Protein AF-A0A0B8QER1-F1 (afdb_monomer_lite)

Structure (mmCIF, N/CA/C/O backbone):
data_AF-A0A0B8QER1-F1
#
_entry.id   AF-A0A0B8QER1-F1
#
loop_
_atom_site.group_PDB
_atom_site.id
_atom_site.type_symbol
_atom_site.label_atom_id
_atom_site.label_alt_id
_atom_site.label_comp_id
_atom_site.label_asym_id
_atom_site.label_entity_id
_atom_site.label_seq_id
_atom_site.pdbx_PDB_ins_code
_atom_site.Cartn_x
_atom_site.Cartn_y
_atom_site.Cartn_z
_atom_site.occupancy
_atom_site.B_iso_or_equiv
_atom_site.auth_seq_id
_atom_site.auth_comp_id
_atom_site.auth_asym_id
_atom_site.auth_atom_id
_atom_site.pdbx_PDB_model_num
ATOM 1 N N . MET A 1 1 ? -18.175 -1.933 12.486 1.00 74.50 1 MET A N 1
ATOM 2 C CA . MET A 1 1 ? -16.696 -2.045 12.452 1.00 74.50 1 MET A CA 1
ATOM 3 C C . MET A 1 1 ? -16.090 -1.016 13.397 1.00 74.50 1 MET A C 1
ATOM 5 O O . MET A 1 1 ? -16.660 0.061 13.518 1.00 74.50 1 MET A O 1
ATOM 9 N N . LYS A 1 2 ? -14.979 -1.329 14.078 1.00 94.12 2 LYS A N 1
ATOM 10 C CA . LYS A 1 2 ? -14.247 -0.351 14.908 1.00 94.12 2 LYS A CA 1
ATOM 11 C C . LYS A 1 2 ? -13.448 0.619 14.019 1.00 94.12 2 LYS A C 1
ATOM 13 O O . LYS A 1 2 ? -13.207 0.309 12.853 1.00 94.12 2 LYS A O 1
ATOM 18 N N . LYS A 1 3 ? -13.012 1.763 14.566 1.00 96.44 3 LYS A N 1
ATOM 19 C CA . LYS A 1 3 ? -12.208 2.768 13.832 1.00 96.44 3 LYS A CA 1
ATOM 20 C C . LYS A 1 3 ? -10.937 2.157 13.227 1.00 96.44 3 LYS A C 1
ATOM 22 O O . LYS A 1 3 ? -10.603 2.453 12.089 1.00 96.44 3 LYS A O 1
ATOM 27 N N . GLN A 1 4 ? -10.292 1.256 13.966 1.00 96.75 4 GLN A N 1
ATOM 28 C CA . GLN A 1 4 ? -9.108 0.509 13.538 1.00 96.75 4 GLN A CA 1
ATOM 29 C C . GLN A 1 4 ? -9.372 -0.317 12.272 1.00 96.75 4 GLN A C 1
ATOM 31 O O . GLN A 1 4 ? -8.617 -0.250 11.312 1.00 96.75 4 GLN A O 1
ATOM 36 N N . ASN A 1 5 ? -10.478 -1.060 12.250 1.00 97.31 5 ASN A N 1
ATOM 37 C CA . ASN A 1 5 ? -10.839 -1.910 11.118 1.00 97.31 5 ASN A CA 1
ATOM 38 C C . ASN A 1 5 ? -11.163 -1.071 9.876 1.00 97.31 5 ASN A C 1
ATOM 40 O O . ASN A 1 5 ? -10.784 -1.439 8.770 1.00 97.31 5 ASN A O 1
ATOM 44 N N . LEU A 1 6 ? -11.842 0.068 10.061 1.00 97.88 6 LEU A N 1
ATOM 45 C CA . LEU A 1 6 ? -12.114 0.999 8.967 1.00 97.88 6 LEU A CA 1
ATOM 46 C C . LEU A 1 6 ? -10.816 1.597 8.409 1.00 97.88 6 LEU A C 1
ATOM 48 O O . LEU A 1 6 ? -10.667 1.675 7.195 1.00 97.88 6 LEU A O 1
ATOM 52 N N . PHE A 1 7 ? -9.874 1.971 9.277 1.00 97.75 7 PHE A N 1
ATOM 53 C CA . PHE A 1 7 ? -8.552 2.437 8.862 1.00 97.75 7 PHE A CA 1
ATOM 54 C C . PHE A 1 7 ? -7.825 1.391 8.009 1.00 97.75 7 PHE A C 1
ATOM 56 O O . PHE A 1 7 ? -7.410 1.711 6.900 1.00 97.75 7 PHE A O 1
ATOM 63 N N . LEU A 1 8 ? -7.747 0.140 8.476 1.00 98.12 8 LEU A N 1
ATOM 64 C CA . LEU A 1 8 ? -7.103 -0.953 7.738 1.00 98.12 8 LEU A CA 1
ATOM 65 C C . LEU A 1 8 ? -7.768 -1.212 6.383 1.00 98.12 8 LEU A C 1
ATOM 67 O O . LEU A 1 8 ? -7.078 -1.407 5.387 1.00 98.12 8 LEU A O 1
ATOM 71 N N . LEU A 1 9 ? -9.102 -1.154 6.320 1.00 97.94 9 LEU A N 1
ATOM 72 C CA . LEU A 1 9 ? -9.832 -1.316 5.065 1.00 97.94 9 LEU A CA 1
ATOM 73 C C . LEU A 1 9 ? -9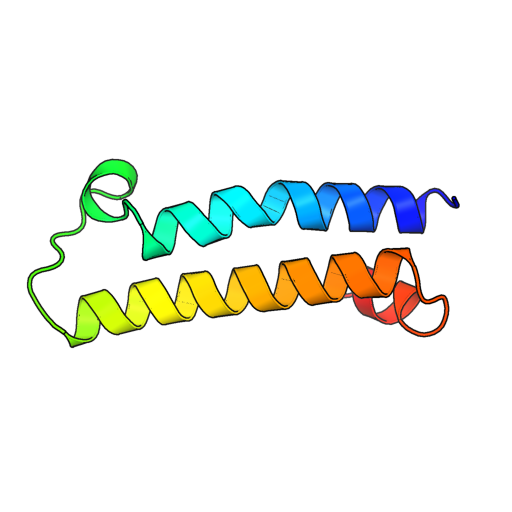.515 -0.188 4.072 1.00 97.94 9 LEU A C 1
ATOM 75 O O . LEU A 1 9 ? -9.261 -0.453 2.900 1.00 97.94 9 LEU A O 1
ATOM 79 N N . MET A 1 10 ? -9.490 1.065 4.534 1.00 97.94 10 MET A N 1
ATOM 80 C CA . MET A 1 10 ? -9.115 2.202 3.688 1.00 97.94 10 MET A CA 1
ATOM 81 C C . MET A 1 10 ? -7.653 2.119 3.241 1.00 97.94 10 MET A C 1
ATOM 83 O O . MET A 1 10 ? -7.365 2.404 2.083 1.00 97.94 10 MET A O 1
ATOM 87 N N . ALA A 1 11 ? -6.744 1.696 4.123 1.00 97.69 11 ALA A N 1
ATOM 88 C CA . ALA A 1 11 ? -5.336 1.495 3.791 1.00 97.69 11 ALA A CA 1
ATOM 89 C C . ALA A 1 11 ? -5.160 0.402 2.724 1.00 97.69 11 ALA A C 1
ATOM 91 O O . ALA A 1 11 ? -4.466 0.619 1.733 1.00 97.69 11 ALA A O 1
ATOM 92 N N . ALA A 1 12 ? -5.857 -0.732 2.868 1.00 97.81 12 ALA A N 1
ATOM 93 C CA . ALA A 1 12 ? -5.862 -1.816 1.887 1.00 97.81 12 ALA A CA 1
ATOM 94 C C . ALA A 1 12 ? -6.387 -1.362 0.512 1.00 97.81 12 ALA A C 1
ATOM 96 O O . ALA A 1 12 ? -5.797 -1.686 -0.518 1.00 97.81 12 ALA A O 1
ATOM 97 N N . ILE A 1 13 ? -7.467 -0.574 0.484 1.00 97.62 13 ILE A N 1
ATOM 98 C CA . ILE A 1 13 ? -8.009 -0.007 -0.759 1.00 97.62 13 ILE A CA 1
ATOM 99 C C . ILE A 1 13 ? -7.034 1.009 -1.365 1.00 97.62 13 ILE A C 1
ATOM 101 O O . ILE A 1 13 ? -6.825 1.005 -2.575 1.00 97.62 13 ILE A O 1
ATOM 105 N N . GLY A 1 14 ? -6.425 1.866 -0.542 1.00 97.38 14 GLY A N 1
ATOM 106 C CA . GLY A 1 14 ? -5.513 2.918 -0.989 1.00 97.38 14 GLY A CA 1
ATOM 107 C C . GLY A 1 14 ? -4.186 2.391 -1.536 1.00 97.38 14 GLY A C 1
ATOM 108 O O . GLY A 1 14 ? -3.667 2.940 -2.505 1.00 97.38 14 GLY A O 1
ATOM 109 N N . ILE A 1 15 ? -3.648 1.308 -0.969 1.00 97.44 15 ILE A N 1
ATOM 110 C CA . ILE A 1 15 ? -2.366 0.743 -1.413 1.00 97.44 15 ILE A CA 1
ATOM 111 C C . ILE A 1 15 ? -2.489 -0.061 -2.708 1.00 97.44 15 ILE A C 1
ATOM 113 O O . ILE A 1 15 ? -1.518 -0.178 -3.450 1.00 97.44 15 ILE A O 1
ATOM 117 N N . PHE A 1 16 ? -3.673 -0.584 -3.027 1.00 94.12 16 PHE A N 1
ATOM 118 C CA . PHE A 1 16 ? -3.888 -1.371 -4.239 1.00 94.12 16 PHE A CA 1
ATOM 119 C C . PHE A 1 16 ? -3.551 -0.619 -5.547 1.00 94.12 16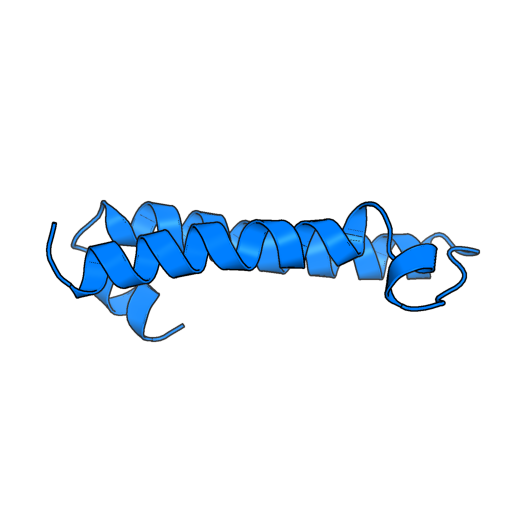 PHE A C 1
ATOM 121 O O . PHE A 1 16 ? -2.747 -1.138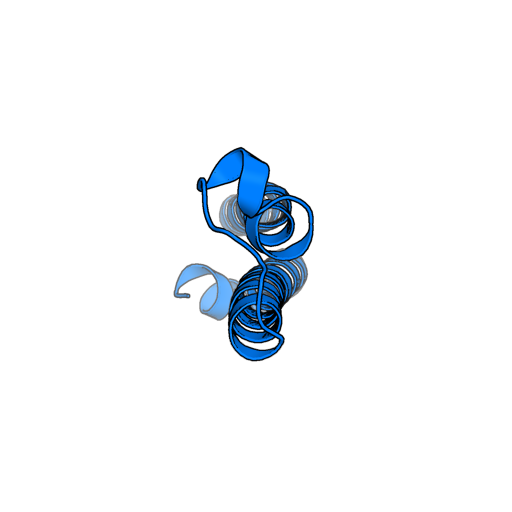 -6.324 1.00 94.12 16 PHE A O 1
ATOM 128 N N . PRO A 1 17 ? -4.059 0.605 -5.817 1.00 94.19 17 PRO A N 1
ATOM 129 C CA . PRO A 1 17 ? -3.665 1.359 -7.010 1.00 94.19 17 PRO A CA 1
ATOM 130 C C . PRO A 1 17 ? -2.174 1.725 -7.011 1.00 94.19 17 PRO A C 1
ATOM 132 O O . PRO A 1 17 ? -1.549 1.723 -8.072 1.00 94.19 17 PRO A O 1
ATOM 135 N N . VAL A 1 18 ? -1.578 1.965 -5.836 1.00 95.06 18 VAL A N 1
ATOM 136 C CA . VAL A 1 18 ? -0.128 2.182 -5.708 1.00 95.06 18 VAL A CA 1
ATOM 137 C C . VAL A 1 18 ? 0.632 0.927 -6.132 1.00 95.06 18 VAL A C 1
ATOM 139 O O . VAL A 1 18 ? 1.543 1.023 -6.946 1.00 95.06 18 VAL A O 1
ATOM 142 N N . ALA A 1 19 ? 0.226 -0.261 -5.683 1.00 96.50 19 ALA A N 1
ATOM 143 C CA . ALA A 1 19 ? 0.836 -1.519 -6.102 1.00 96.50 19 ALA A CA 1
ATOM 144 C C . ALA A 1 19 ? 0.786 -1.686 -7.629 1.00 96.50 19 ALA A C 1
ATOM 146 O O . ALA A 1 19 ? 1.808 -1.956 -8.262 1.00 96.50 19 ALA A O 1
ATOM 147 N N . MET A 1 20 ? -0.389 -1.470 -8.231 1.00 94.12 20 MET A N 1
ATOM 148 C CA . MET A 1 20 ? -0.598 -1.622 -9.675 1.00 94.12 20 MET A CA 1
ATOM 149 C C . MET A 1 20 ? 0.246 -0.647 -10.505 1.00 94.12 20 MET A C 1
ATOM 151 O O . MET A 1 20 ? 0.694 -1.018 -11.592 1.00 94.12 20 MET A O 1
ATOM 155 N N . SER A 1 21 ? 0.520 0.558 -9.986 1.00 94.62 21 SER A N 1
ATOM 156 C CA . SER A 1 21 ? 1.373 1.545 -10.663 1.00 94.62 21 SER A CA 1
ATOM 157 C C . SER A 1 21 ? 2.760 0.994 -11.015 1.00 94.62 21 SER A C 1
ATOM 159 O O . SER A 1 21 ? 3.276 1.282 -12.095 1.00 94.62 21 SER A O 1
ATOM 161 N N . TYR A 1 22 ? 3.321 0.130 -10.162 1.00 94.44 22 TYR A N 1
ATOM 162 C CA . TYR A 1 22 ? 4.629 -0.481 -10.384 1.00 94.44 22 TYR A CA 1
ATOM 163 C C . TYR A 1 22 ? 4.595 -1.586 -11.444 1.00 94.44 22 TYR A C 1
ATOM 165 O O . TYR A 1 22 ? 5.499 -1.668 -12.265 1.00 94.44 22 TYR A O 1
ATOM 173 N N . GLY A 1 23 ? 3.578 -2.448 -11.458 1.00 89.19 23 GLY A N 1
ATOM 174 C CA . GLY A 1 23 ? 3.585 -3.630 -12.329 1.00 89.19 23 GLY A CA 1
ATOM 175 C C . GLY A 1 23 ? 2.955 -3.443 -13.710 1.00 89.19 23 GLY A C 1
ATOM 176 O O . GLY A 1 23 ? 3.338 -4.156 -14.637 1.00 89.19 23 GLY A O 1
ATOM 177 N N . PHE A 1 24 ? 1.999 -2.517 -13.856 1.00 89.06 24 PHE A N 1
ATOM 178 C CA . PHE A 1 24 ? 1.217 -2.365 -15.091 1.00 89.06 24 PHE A CA 1
ATOM 179 C C . PHE A 1 24 ? 1.701 -1.229 -15.996 1.00 89.06 24 PHE A C 1
ATOM 181 O O . PHE A 1 24 ? 1.787 -1.426 -17.205 1.00 89.06 24 PHE A O 1
ATOM 188 N N . LEU A 1 25 ? 2.003 -0.049 -15.439 1.00 87.56 25 LEU A N 1
ATOM 189 C CA . LEU A 1 25 ? 2.354 1.153 -16.216 1.00 87.56 25 LEU A CA 1
ATOM 190 C C . LEU A 1 25 ? 3.589 1.916 -15.684 1.00 87.56 25 LEU A C 1
ATOM 192 O O . LEU A 1 25 ? 3.572 3.151 -15.651 1.00 87.56 25 LEU A O 1
ATOM 196 N N . PRO A 1 26 ? 4.689 1.242 -15.297 1.00 88.75 26 PRO A N 1
ATOM 197 C CA . PRO A 1 26 ? 5.819 1.928 -14.676 1.00 88.75 26 PRO A CA 1
ATOM 198 C C . PRO A 1 26 ? 6.524 2.919 -15.610 1.00 88.75 26 PRO A C 1
ATOM 200 O O . PRO A 1 26 ? 6.961 3.974 -15.157 1.00 88.75 26 PRO A O 1
ATOM 203 N N . SER A 1 27 ? 6.579 2.650 -16.917 1.00 89.50 27 SER A N 1
ATOM 204 C CA . 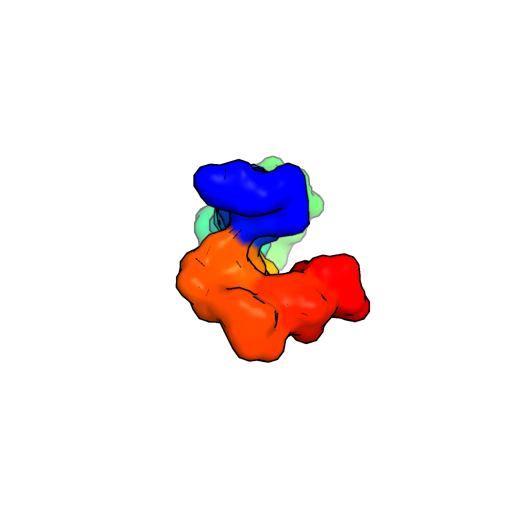SER A 1 27 ? 7.186 3.581 -17.879 1.00 89.50 27 SER A CA 1
ATOM 205 C C . SER A 1 27 ? 6.414 4.890 -18.009 1.00 89.50 27 SER A C 1
ATOM 207 O O . SER A 1 27 ? 7.023 5.947 -18.120 1.00 89.50 27 SER A O 1
ATOM 209 N N . PHE A 1 28 ? 5.081 4.840 -17.942 1.00 90.06 28 PHE A N 1
ATOM 210 C CA . PHE A 1 28 ? 4.245 6.038 -18.016 1.00 90.06 28 PHE A CA 1
ATOM 211 C C . PHE A 1 28 ? 4.294 6.854 -16.718 1.00 90.06 28 PHE A C 1
ATOM 213 O O . PHE A 1 28 ? 4.356 8.078 -16.762 1.00 90.06 28 PHE A O 1
ATOM 220 N N . LEU A 1 29 ? 4.276 6.181 -15.565 1.00 92.88 29 LEU A N 1
ATOM 221 C CA . LEU A 1 29 ? 4.158 6.836 -14.258 1.00 92.88 29 LEU A CA 1
ATOM 222 C C . LEU A 1 29 ? 5.499 7.293 -13.677 1.00 92.88 29 LEU A C 1
ATOM 224 O O . LEU A 1 29 ? 5.536 8.278 -12.944 1.00 92.88 29 LEU A O 1
ATOM 228 N N . PHE A 1 30 ? 6.589 6.595 -14.001 1.00 90.56 30 PHE A N 1
ATOM 229 C CA . PHE A 1 30 ? 7.914 6.852 -13.431 1.00 90.56 30 PHE A CA 1
ATOM 230 C C . PHE A 1 30 ? 8.973 7.221 -14.476 1.00 90.56 30 PHE A C 1
ATOM 232 O O . PHE A 1 30 ? 10.103 7.520 -14.100 1.00 90.56 30 PHE A O 1
ATOM 239 N N . GLY A 1 31 ? 8.645 7.187 -15.775 1.00 91.62 31 GLY A N 1
ATOM 240 C CA . GLY A 1 31 ? 9.603 7.482 -16.847 1.00 91.62 31 GLY A CA 1
ATOM 241 C C . GLY A 1 31 ? 10.735 6.455 -16.968 1.00 91.62 31 GLY A C 1
ATOM 242 O O . GLY A 1 31 ? 11.791 6.773 -17.505 1.00 91.62 31 GLY A O 1
ATOM 243 N N . VAL A 1 32 ? 10.543 5.239 -16.440 1.00 89.12 32 VAL A N 1
ATOM 244 C CA . VAL A 1 32 ? 11.558 4.175 -16.460 1.00 89.12 32 VAL A CA 1
ATOM 245 C C . VAL A 1 32 ? 11.382 3.289 -17.690 1.00 89.12 32 VAL A C 1
ATOM 247 O O . VAL A 1 32 ? 10.295 2.763 -17.946 1.00 89.12 32 VAL A O 1
ATOM 250 N N . GLU A 1 33 ? 12.461 3.077 -18.439 1.00 89.06 33 GLU A N 1
ATOM 251 C CA . GLU A 1 33 ? 12.461 2.163 -19.580 1.00 89.06 33 GLU A CA 1
ATOM 252 C C . GLU A 1 33 ? 12.522 0.696 -19.121 1.00 89.06 33 GLU A C 1
ATOM 254 O O . GLU A 1 33 ? 13.437 0.271 -18.414 1.00 89.06 33 GLU A O 1
ATOM 259 N N . MET A 1 34 ? 11.543 -0.107 -19.543 1.00 86.88 34 MET A N 1
ATOM 260 C CA . MET A 1 34 ? 11.412 -1.523 -19.171 1.00 86.88 34 MET A CA 1
ATOM 261 C C . MET A 1 34 ? 12.157 -2.421 -20.170 1.00 86.88 34 MET A C 1
ATOM 263 O O . MET A 1 34 ? 11.577 -3.323 -20.770 1.00 86.88 34 MET A O 1
ATOM 267 N N . ASN A 1 35 ? 13.446 -2.145 -20.374 1.00 90.06 35 ASN A N 1
ATOM 268 C CA . ASN A 1 35 ? 14.236 -2.745 -21.458 1.00 90.06 35 ASN A CA 1
ATOM 269 C C . ASN A 1 35 ? 14.891 -4.082 -21.091 1.00 90.06 35 ASN A C 1
ATOM 271 O O . ASN A 1 35 ? 15.472 -4.736 -21.955 1.00 90.06 35 ASN A O 1
ATOM 275 N N . SER A 1 36 ? 14.840 -4.481 -19.820 1.00 94.56 36 SER A N 1
ATOM 276 C CA . SER A 1 36 ? 15.490 -5.697 -19.337 1.00 94.56 36 SER A CA 1
ATOM 277 C C . SER A 1 36 ? 14.569 -6.504 -18.428 1.00 94.56 36 SER A C 1
ATOM 279 O O . SER A 1 36 ? 13.686 -5.966 -17.750 1.00 94.56 36 SER A O 1
ATOM 281 N N . VAL A 1 37 ? 14.784 -7.819 -18.409 1.00 95.56 37 VAL A N 1
ATOM 282 C CA . VAL A 1 37 ? 14.010 -8.748 -17.574 1.00 95.56 37 VAL A CA 1
ATOM 283 C C . VAL A 1 37 ? 14.217 -8.436 -16.092 1.00 95.56 37 VAL A C 1
ATOM 285 O O . VAL A 1 37 ? 13.283 -8.533 -15.301 1.00 95.56 37 VAL A O 1
ATOM 288 N N . GLU A 1 38 ? 15.418 -8.002 -15.715 1.00 95.88 38 GLU A N 1
ATOM 289 C CA . GLU A 1 38 ? 15.771 -7.609 -14.354 1.00 95.88 38 GLU A CA 1
ATOM 290 C C . GLU A 1 38 ? 14.930 -6.416 -13.887 1.00 95.88 38 GLU A C 1
ATOM 292 O O . GLU A 1 38 ? 14.320 -6.485 -12.819 1.00 95.88 38 GLU A O 1
ATOM 297 N N . VAL A 1 39 ? 14.826 -5.357 -14.701 1.00 94.31 39 VAL A N 1
ATOM 298 C CA . VAL A 1 39 ? 14.024 -4.165 -14.371 1.00 94.31 39 VAL A CA 1
ATOM 299 C C . VAL A 1 39 ? 12.544 -4.532 -14.253 1.00 94.31 39 VAL A C 1
ATOM 301 O O . VAL A 1 39 ? 11.898 -4.182 -13.264 1.00 94.31 39 VAL A O 1
ATOM 304 N N . VAL A 1 40 ? 12.014 -5.317 -15.197 1.00 94.75 40 VAL A N 1
ATOM 305 C CA . VAL A 1 40 ? 10.625 -5.804 -15.145 1.00 94.75 40 VAL A CA 1
ATOM 306 C C . VAL A 1 40 ? 10.363 -6.602 -13.863 1.00 94.75 40 VAL A C 1
ATOM 308 O O . VAL A 1 40 ? 9.339 -6.404 -13.204 1.00 94.75 40 VAL A O 1
ATOM 311 N N . ASN A 1 41 ? 11.286 -7.486 -13.483 1.00 95.44 41 ASN A N 1
ATOM 312 C CA . ASN A 1 41 ? 11.155 -8.312 -12.287 1.00 95.44 41 ASN A CA 1
ATOM 313 C C . ASN A 1 41 ? 11.205 -7.484 -10.998 1.00 95.44 41 ASN A C 1
ATOM 315 O O . ASN A 1 41 ? 10.421 -7.758 -10.092 1.00 95.44 41 ASN A O 1
ATOM 319 N N . ILE A 1 42 ? 12.051 -6.451 -10.921 1.00 95.75 42 ILE A N 1
ATOM 320 C CA . ILE A 1 42 ? 12.101 -5.533 -9.771 1.00 95.75 42 ILE A CA 1
ATOM 321 C C . ILE A 1 42 ? 10.751 -4.834 -9.583 1.00 95.75 42 ILE A C 1
ATOM 323 O O . ILE A 1 42 ? 10.177 -4.872 -8.496 1.00 95.75 42 ILE A O 1
ATOM 327 N N . PHE A 1 43 ? 10.193 -4.253 -10.644 1.00 96.50 43 PHE A N 1
ATOM 328 C CA . PHE A 1 43 ? 8.906 -3.556 -10.577 1.00 96.50 43 PHE A CA 1
ATOM 329 C C . PHE A 1 43 ? 7.744 -4.490 -10.215 1.00 96.50 43 PHE A C 1
ATOM 331 O O . PHE A 1 43 ? 6.884 -4.142 -9.402 1.00 96.50 43 PHE A O 1
ATOM 338 N N . ARG A 1 44 ? 7.742 -5.718 -10.745 1.00 95.50 44 ARG A N 1
ATOM 339 C CA . ARG A 1 44 ? 6.765 -6.747 -10.360 1.00 95.50 44 ARG A CA 1
ATOM 340 C C . ARG A 1 44 ? 6.935 -7.212 -8.915 1.00 95.50 44 ARG A C 1
ATOM 342 O O . ARG A 1 44 ? 5.929 -7.460 -8.256 1.00 95.50 44 ARG A O 1
ATOM 349 N N . ALA A 1 45 ? 8.164 -7.298 -8.408 1.00 97.44 45 ALA A N 1
ATOM 350 C CA . ALA A 1 45 ? 8.423 -7.620 -7.008 1.00 97.44 45 ALA A CA 1
ATOM 351 C C . ALA A 1 45 ? 7.887 -6.523 -6.076 1.00 97.44 45 ALA A C 1
ATOM 353 O O . ALA A 1 45 ? 7.225 -6.836 -5.088 1.00 97.44 45 ALA A O 1
ATOM 354 N N . ILE A 1 46 ? 8.081 -5.247 -6.428 1.00 97.12 46 ILE A N 1
ATOM 355 C CA . ILE A 1 46 ? 7.526 -4.103 -5.688 1.00 97.12 46 ILE A CA 1
ATOM 356 C C . ILE A 1 46 ? 5.990 -4.141 -5.702 1.00 97.12 46 ILE A C 1
ATOM 358 O O . ILE A 1 46 ? 5.363 -4.052 -4.645 1.00 97.12 46 ILE A O 1
ATOM 362 N N . MET A 1 47 ? 5.371 -4.352 -6.872 1.00 97.69 47 MET A N 1
ATOM 363 C CA . MET A 1 47 ? 3.919 -4.555 -6.981 1.00 97.69 47 MET A CA 1
ATOM 364 C C . MET A 1 47 ? 3.449 -5.698 -6.071 1.00 97.69 47 MET A C 1
ATOM 366 O O . MET A 1 47 ? 2.466 -5.546 -5.344 1.00 97.69 47 MET A O 1
ATOM 370 N N . GLY A 1 48 ? 4.138 -6.841 -6.107 1.00 97.75 48 GLY A N 1
ATOM 371 C CA . GLY A 1 48 ? 3.817 -8.011 -5.296 1.00 97.75 48 GLY A CA 1
ATOM 372 C C . GLY A 1 48 ? 3.886 -7.722 -3.798 1.00 97.75 48 GLY A C 1
ATOM 373 O O . GLY A 1 48 ? 2.962 -8.083 -3.073 1.00 97.75 48 GLY A O 1
ATOM 374 N N . LEU A 1 49 ? 4.920 -7.007 -3.346 1.00 97.94 49 LEU A N 1
ATOM 375 C CA . LEU A 1 49 ? 5.091 -6.606 -1.948 1.00 97.94 49 LEU A CA 1
ATOM 376 C C . LEU A 1 49 ? 3.925 -5.729 -1.465 1.00 97.94 49 LEU A C 1
ATOM 378 O O . LEU A 1 49 ? 3.303 -6.034 -0.448 1.00 97.94 49 LEU A O 1
ATOM 382 N N . TYR A 1 50 ? 3.581 -4.677 -2.216 1.00 97.62 50 TYR A N 1
ATOM 383 C CA . TYR A 1 50 ? 2.458 -3.801 -1.866 1.00 97.62 50 TYR A CA 1
ATOM 384 C C . TYR A 1 50 ? 1.112 -4.525 -1.924 1.00 97.62 50 TYR A C 1
ATOM 386 O O . TYR A 1 50 ? 0.254 -4.303 -1.071 1.00 97.62 50 TYR A O 1
ATOM 394 N N . THR A 1 51 ? 0.935 -5.428 -2.891 1.00 98.00 51 THR A N 1
ATOM 395 C CA . THR A 1 51 ? -0.278 -6.250 -2.9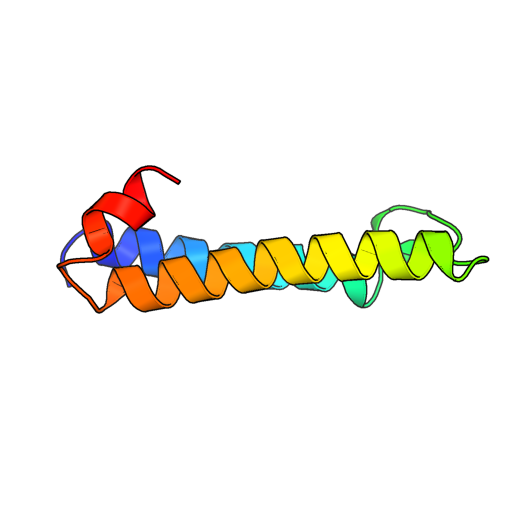99 1.00 98.00 51 THR A CA 1
ATOM 396 C C . THR A 1 51 ? -0.411 -7.183 -1.797 1.00 98.00 51 THR A C 1
ATOM 398 O O . THR A 1 51 ? -1.483 -7.264 -1.202 1.00 98.00 51 THR A O 1
ATOM 401 N N . ALA A 1 52 ? 0.677 -7.845 -1.392 1.00 98.19 52 ALA A N 1
ATOM 402 C CA . ALA A 1 52 ? 0.699 -8.708 -0.216 1.00 98.19 52 ALA A CA 1
ATOM 403 C C . ALA A 1 52 ? 0.383 -7.925 1.068 1.00 98.19 52 ALA A C 1
ATOM 405 O O . ALA A 1 52 ? -0.418 -8.392 1.877 1.00 98.19 52 ALA A O 1
ATOM 406 N N . MET A 1 53 ? 0.933 -6.714 1.221 1.00 97.94 53 MET A N 1
ATOM 407 C CA . MET A 1 53 ? 0.606 -5.835 2.348 1.00 97.94 53 MET A CA 1
ATOM 408 C C . MET A 1 53 ? -0.872 -5.415 2.336 1.00 97.94 53 MET A C 1
ATOM 410 O O . MET A 1 53 ? -1.546 -5.497 3.359 1.00 97.94 53 MET A O 1
ATOM 414 N N . GLY A 1 54 ? -1.417 -5.041 1.175 1.00 98.19 54 GLY A N 1
ATOM 415 C CA . GLY A 1 54 ? -2.838 -4.714 1.033 1.00 98.19 54 GLY A CA 1
ATOM 416 C C . GLY A 1 54 ? -3.759 -5.884 1.390 1.00 98.19 54 GLY A C 1
ATOM 417 O O . GLY A 1 54 ? -4.740 -5.698 2.108 1.00 98.19 54 GLY A O 1
ATOM 418 N N . ILE A 1 55 ? -3.419 -7.104 0.959 1.00 98.25 55 ILE A N 1
ATOM 419 C CA . ILE A 1 55 ? -4.138 -8.330 1.344 1.00 98.25 55 ILE A CA 1
ATOM 420 C C . ILE A 1 55 ? -4.028 -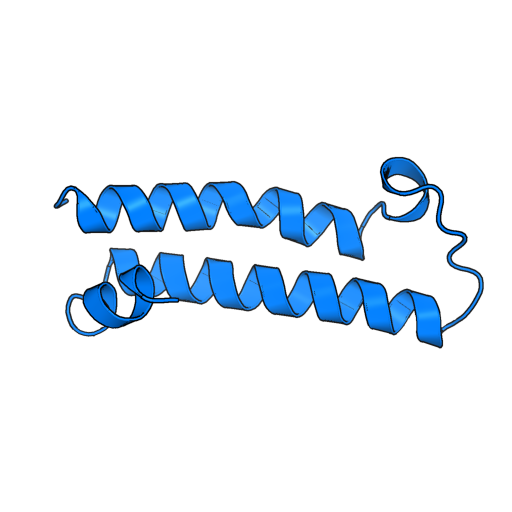8.563 2.854 1.00 98.25 55 ILE A C 1
ATOM 422 O O . ILE A 1 55 ? -5.028 -8.887 3.494 1.00 98.25 55 ILE A O 1
ATOM 426 N N . PHE A 1 56 ? -2.848 -8.366 3.446 1.00 98.31 56 PHE A N 1
ATOM 427 C CA . PHE A 1 56 ? -2.659 -8.488 4.889 1.00 98.31 56 PHE A CA 1
ATOM 428 C C . PHE A 1 56 ? -3.528 -7.500 5.673 1.00 98.31 56 PHE A C 1
ATOM 430 O O . PHE A 1 56 ? -4.242 -7.918 6.585 1.00 98.31 56 PHE A O 1
ATOM 437 N N . TRP A 1 57 ? -3.558 -6.222 5.289 1.00 98.44 57 TRP A N 1
ATOM 438 C CA . TRP A 1 57 ? -4.443 -5.230 5.906 1.00 98.44 57 TRP A CA 1
ATOM 439 C C . TRP A 1 57 ? -5.920 -5.550 5.708 1.00 98.44 57 TRP A C 1
ATOM 441 O O . TRP A 1 57 ? -6.704 -5.400 6.647 1.00 98.44 57 TRP A O 1
ATOM 451 N N . LEU A 1 58 ? -6.302 -6.053 4.531 1.00 98.25 58 LEU A N 1
ATOM 452 C CA . LEU A 1 58 ? -7.664 -6.507 4.276 1.00 98.25 58 LEU A CA 1
ATOM 453 C C . LEU A 1 58 ? -8.048 -7.640 5.237 1.00 98.25 58 LEU A C 1
ATOM 455 O O . LEU A 1 58 ? -9.094 -7.562 5.872 1.00 98.25 58 LEU A O 1
ATOM 459 N N . MET A 1 59 ? -7.189 -8.648 5.417 1.00 98.25 59 MET A N 1
ATOM 460 C CA . MET A 1 59 ? -7.409 -9.721 6.396 1.00 98.25 59 MET A CA 1
ATOM 461 C C . MET A 1 59 ? -7.464 -9.176 7.833 1.00 98.25 59 MET A C 1
ATOM 463 O O . MET A 1 59 ? -8.373 -9.516 8.591 1.00 98.25 59 MET A O 1
ATOM 467 N N . ALA A 1 60 ? -6.545 -8.280 8.202 1.00 97.75 60 ALA A N 1
ATOM 468 C CA . ALA A 1 60 ? -6.468 -7.682 9.535 1.00 97.75 60 ALA A CA 1
ATOM 469 C C . ALA A 1 60 ? -7.674 -6.791 9.885 1.00 97.75 60 ALA A C 1
ATOM 471 O O . ALA A 1 60 ? -8.006 -6.636 11.065 1.00 97.75 60 ALA A O 1
ATOM 472 N N . ALA A 1 61 ? -8.365 -6.237 8.883 1.00 97.94 61 ALA A N 1
ATOM 473 C CA . ALA A 1 61 ? -9.614 -5.502 9.071 1.00 97.94 61 ALA A CA 1
ATOM 474 C C . ALA A 1 61 ? -10.778 -6.406 9.530 1.00 97.94 61 ALA A C 1
ATOM 476 O O . ALA A 1 61 ? -11.698 -5.918 10.199 1.00 97.94 61 ALA A O 1
ATOM 477 N N . PHE A 1 62 ? -10.734 -7.707 9.214 1.00 97.31 62 PHE A N 1
ATOM 478 C CA . PHE A 1 62 ? -11.791 -8.675 9.535 1.00 97.31 62 PHE A CA 1
ATOM 479 C C . PHE A 1 62 ? -11.409 -9.691 10.624 1.00 97.31 62 PHE A C 1
ATOM 481 O O . PHE A 1 62 ? -12.308 -10.235 11.262 1.00 97.31 62 PHE A O 1
ATOM 488 N N . ASP A 1 63 ? -10.119 -9.902 10.905 1.00 96.75 63 ASP A N 1
ATOM 489 C CA . ASP A 1 63 ? -9.647 -10.776 11.987 1.00 96.75 63 ASP A CA 1
ATOM 490 C C . ASP A 1 63 ? -9.065 -9.978 13.166 1.00 96.75 63 ASP A C 1
ATOM 492 O O . ASP A 1 63 ? -7.995 -9.371 13.078 1.00 96.75 63 ASP A O 1
ATOM 496 N N . SER A 1 64 ? -9.738 -10.055 14.320 1.00 93.25 64 SER A N 1
ATOM 497 C CA . SER A 1 64 ? -9.311 -9.401 15.565 1.00 93.25 64 SER A CA 1
ATOM 498 C C . SER A 1 64 ? -7.928 -9.820 16.073 1.00 93.25 64 SER A C 1
ATOM 500 O O . SER A 1 64 ? -7.286 -9.035 16.770 1.00 93.25 64 SER A O 1
ATOM 502 N N . LYS A 1 65 ? -7.459 -11.031 15.738 1.00 95.94 65 LYS A N 1
ATOM 503 C CA . LYS A 1 65 ? -6.116 -11.510 16.098 1.00 95.94 65 LYS A CA 1
ATOM 504 C C . LYS A 1 65 ? -5.037 -10.808 15.276 1.00 95.94 65 LYS A C 1
ATOM 506 O O . LYS A 1 65 ? -3.929 -10.615 15.763 1.00 95.94 65 LYS A O 1
ATOM 511 N N . LEU A 1 66 ? -5.377 -10.405 14.053 1.00 97.31 66 LEU A N 1
ATOM 512 C CA . LEU A 1 66 ? -4.470 -9.752 13.113 1.00 97.31 66 LEU A CA 1
ATOM 513 C C . LEU A 1 66 ? -4.561 -8.225 13.171 1.00 97.31 66 LEU A C 1
ATOM 515 O O . LEU A 1 66 ? -3.602 -7.558 12.799 1.00 97.31 66 LEU A O 1
ATOM 519 N N . THR A 1 67 ? -5.664 -7.653 13.669 1.00 97.44 67 THR A N 1
ATOM 520 C CA . THR A 1 67 ? -5.878 -6.195 13.697 1.00 97.44 67 THR A CA 1
ATOM 521 C C . THR A 1 67 ? -4.731 -5.435 14.365 1.00 97.44 67 THR A C 1
ATOM 523 O O . THR A 1 67 ? -4.338 -4.393 13.860 1.00 97.44 67 THR A O 1
ATOM 526 N N . GLN A 1 68 ? -4.179 -5.927 15.482 1.00 96.81 68 GLN A N 1
ATOM 527 C CA . GLN A 1 68 ? -3.037 -5.262 16.125 1.00 96.81 68 GLN A CA 1
ATOM 528 C C . GLN A 1 68 ? -1.796 -5.307 15.236 1.00 96.81 68 GLN A C 1
ATOM 530 O O . GLN A 1 68 ? -1.215 -4.262 14.978 1.00 96.81 68 GLN A O 1
ATOM 535 N N . ALA A 1 69 ? -1.437 -6.480 14.709 1.00 97.12 69 ALA A N 1
ATOM 536 C CA . ALA A 1 69 ? -0.302 -6.608 13.800 1.00 97.12 69 ALA A CA 1
ATOM 537 C C . ALA A 1 69 ? -0.456 -5.692 12.572 1.00 97.12 69 ALA A C 1
ATOM 539 O O . ALA A 1 69 ? 0.470 -4.962 12.249 1.00 97.12 69 ALA A O 1
ATOM 540 N N . GLY A 1 70 ? -1.647 -5.639 11.966 1.00 97.25 70 GLY A N 1
ATOM 541 C CA . GLY A 1 70 ? -1.937 -4.761 10.830 1.00 97.25 70 GLY A CA 1
ATOM 542 C C . GLY A 1 70 ? -1.819 -3.263 11.121 1.00 97.25 70 GLY A C 1
ATOM 543 O O . GLY A 1 70 ? -1.558 -2.498 10.204 1.00 97.25 70 GLY A O 1
ATOM 544 N N . LEU A 1 71 ? -2.007 -2.820 12.369 1.00 97.06 71 LEU A N 1
ATOM 545 C CA . LEU A 1 71 ? -1.864 -1.405 12.740 1.00 97.06 71 LEU A CA 1
ATOM 546 C C . LEU A 1 71 ? -0.404 -0.970 12.945 1.00 97.06 71 LEU A C 1
ATOM 548 O O . LEU A 1 71 ? -0.147 0.231 12.957 1.00 97.06 71 LEU A O 1
ATOM 552 N N . TYR A 1 72 ? 0.519 -1.915 13.155 1.00 95.75 72 TYR A N 1
ATOM 553 C CA . TYR A 1 72 ? 1.934 -1.644 13.454 1.00 95.75 72 TYR A CA 1
ATOM 554 C C . TYR A 1 72 ? 2.894 -1.968 12.300 1.00 95.75 72 TYR A C 1
ATOM 556 O O . TYR A 1 72 ? 4.100 -1.776 12.446 1.00 95.75 72 TYR A O 1
ATOM 564 N N . THR A 1 73 ? 2.377 -2.471 11.182 1.00 92.06 73 THR A N 1
ATOM 565 C CA . THR A 1 73 ? 3.093 -2.587 9.901 1.00 92.06 73 THR A CA 1
ATOM 566 C C . THR A 1 73 ? 3.001 -1.295 9.111 1.00 92.06 73 THR A C 1
ATOM 568 O O . THR A 1 73 ? 4.032 -0.880 8.546 1.00 92.06 73 THR A O 1
#

Foldseek 3Di:
DDPLLVVLLVLLVVLLVVLCCLQPPVCPPPVDDPPDPVSNVVSNVSSVVSNVLSVLSNVLSVDVVSSVVNVVD

Sequence (73 aa):
MKKQNLFLLMAAIGIFPVAMSYGFLPSFLFGVEMNSVEVVNIFRAIMGLYTAMGIFWLMAAFDSKLTQAGLYT

Organism: NCBI:txid1481914

Radius of gyration: 14.66 Å; chains: 1; bounding box: 32×19×38 Å

Secondary structure (DSSP, 8-state):
--HHHHHHHHHHHHHHHHHHHHHHSHHHHH-----SHHHHHHHHHHHHHHHHHHHHHHHHHH-HHHHHHHHH-

pLDDT: mean 95.09, std 3.94, range [74.5, 98.44]

InterPro domains:
  IPR025597 Protein of unknown function DUF4345 [PF14248] (7-72)